Protein AF-A0A9X0DCT9-F1 (afdb_monomer)

Solvent-accessible surface area (backbone atoms only — not comparable to full-atom values): 9896 Å² total; per-residue (Å²): 111,69,67,60,54,54,53,52,59,70,68,53,76,93,63,62,66,66,56,55,52,49,53,56,49,46,52,70,66,49,32,90,93,46,66,88,62,56,66,72,58,48,51,51,54,49,48,49,70,74,73,44,70,56,78,90,74,52,78,60,62,67,60,50,52,49,46,65,77,64,54,76,63,62,94,71,70,67,78,77,75,81,71,77,77,76,74,79,70,74,76,72,82,80,74,88,75,93,80,80,89,82,89,83,89,78,90,83,84,84,82,87,82,85,89,82,94,71,85,87,75,82,78,73,93,79,82,64,75,68,57,60,53,49,53,52,54,55,58,66,76,74,116

Sequence (143 aa):
MVLLLVELLFSIPISNAKVERLFSLMNRVKTDSRAMLSENTLNSLITIRMEGSKLEDYDPMPAIQLWASTATRRPHQKERKTYRPRDAVKRHKVLIDDSSTDDSTSEYDDGADSADDGPNVQGDGTLIPELEELEKKLILNYV

Organism: NCBI:txid174260

Radius of gyration: 29.91 Å; Cα contacts (8 Å, |Δi|>4): 15; chains: 1; bounding box: 87×48×67 Å

Foldseek 3Di:
DVVVVVVVVVVDDPDCPLVVVLVVVLCVVCDPVNPPDDPVRSVVVSCCVSPNDDPVPDDCVVVVVCCVVVDPPVPCPDDDPPDDPPPPPPPDPDPDDDDDDDDDDDDDDDDDDDDDDDDDPPPPPDDDPVVVVVVVVVVVVVD

Mean predicted aligned error: 20.02 Å

Structure (mmCIF, N/CA/C/O backbone):
data_AF-A0A9X0DCT9-F1
#
_entry.id   AF-A0A9X0DCT9-F1
#
loop_
_atom_site.group_PDB
_atom_site.id
_atom_site.type_symbol
_atom_site.label_atom_id
_atom_site.label_alt_id
_atom_site.label_comp_id
_atom_site.label_asym_id
_atom_site.label_entity_id
_atom_site.label_seq_id
_atom_site.pdbx_PDB_ins_code
_atom_site.Cartn_x
_atom_site.Cartn_y
_atom_site.Cartn_z
_atom_site.occupancy
_atom_site.B_iso_or_equiv
_atom_site.auth_seq_id
_atom_site.auth_comp_id
_atom_site.auth_asym_id
_atom_site.auth_atom_id
_atom_site.pdbx_PDB_model_num
ATOM 1 N N . MET A 1 1 ? -28.293 15.964 6.124 1.00 74.12 1 MET A N 1
ATOM 2 C CA . MET A 1 1 ? -27.171 16.492 6.930 1.00 74.12 1 MET A CA 1
ATOM 3 C C . MET A 1 1 ? -26.826 15.587 8.107 1.00 74.12 1 MET A C 1
ATOM 5 O O . MET A 1 1 ? -25.704 15.114 8.142 1.00 74.12 1 MET A O 1
ATOM 9 N N . VAL A 1 2 ? -27.760 15.261 9.012 1.00 89.31 2 VAL A N 1
ATOM 10 C CA . VAL A 1 2 ? -27.460 14.402 10.185 1.00 89.31 2 VAL A CA 1
ATOM 11 C C . VAL A 1 2 ? -26.935 13.006 9.805 1.00 89.31 2 VAL A C 1
ATOM 13 O O . VAL A 1 2 ? -25.973 12.545 10.399 1.00 89.31 2 VAL A O 1
ATOM 16 N N . LEU A 1 3 ? -27.492 12.362 8.774 1.00 92.88 3 LEU A N 1
ATOM 17 C CA . LEU A 1 3 ? -27.040 11.029 8.337 1.00 92.88 3 LEU A CA 1
ATOM 18 C C . LEU A 1 3 ? -25.588 11.013 7.822 1.00 92.88 3 LEU A C 1
ATOM 20 O O . LEU A 1 3 ? -24.848 10.092 8.136 1.00 92.88 3 LEU A O 1
ATOM 24 N N . LEU A 1 4 ? -25.166 12.066 7.113 1.00 93.50 4 LEU A N 1
ATOM 25 C CA . LEU A 1 4 ? -23.790 12.231 6.619 1.00 93.50 4 LEU A CA 1
ATOM 26 C C . LEU A 1 4 ? -22.781 12.361 7.769 1.00 93.50 4 LEU A C 1
ATOM 28 O O . LEU A 1 4 ? -21.685 11.819 7.698 1.00 93.50 4 LEU A O 1
ATOM 32 N N . LEU A 1 5 ? -23.164 13.056 8.845 1.00 94.69 5 LEU A N 1
ATOM 33 C CA . LEU A 1 5 ? -22.348 13.177 10.056 1.00 94.69 5 LEU A CA 1
ATOM 34 C C . LEU A 1 5 ? -22.200 11.838 10.780 1.00 94.69 5 LEU A C 1
ATOM 36 O O . LEU A 1 5 ? -21.114 11.518 11.254 1.00 94.69 5 LEU A O 1
ATOM 40 N N . VAL A 1 6 ? -23.279 11.058 10.852 1.00 93.69 6 VAL A N 1
ATOM 41 C CA . VAL A 1 6 ? -23.257 9.727 11.471 1.00 93.69 6 VAL A CA 1
ATOM 42 C C . VAL A 1 6 ? -22.375 8.774 10.660 1.00 93.69 6 VAL A C 1
ATOM 44 O O . VAL A 1 6 ? -21.538 8.089 11.236 1.00 93.69 6 VAL A O 1
ATOM 47 N N . GLU A 1 7 ? -22.497 8.774 9.332 1.00 94.25 7 GLU A N 1
ATOM 48 C CA . GLU A 1 7 ? -21.655 7.961 8.446 1.00 94.25 7 GLU A CA 1
ATOM 49 C C . GLU A 1 7 ? -20.171 8.346 8.541 1.00 94.25 7 GLU A C 1
ATOM 51 O O . GLU A 1 7 ? -19.312 7.475 8.690 1.00 94.25 7 GLU A O 1
ATOM 56 N N . LEU A 1 8 ? -19.864 9.648 8.557 1.00 93.38 8 LEU A N 1
ATOM 57 C CA . LEU A 1 8 ? -18.499 10.136 8.750 1.00 93.38 8 LEU A CA 1
ATOM 58 C C . LEU A 1 8 ? -17.933 9.694 10.105 1.00 93.38 8 LEU A C 1
ATOM 60 O O . LEU A 1 8 ? -16.800 9.222 10.160 1.00 93.38 8 LEU A O 1
ATOM 64 N N . LEU A 1 9 ? -18.716 9.792 11.182 1.00 93.00 9 LEU A N 1
ATOM 65 C CA . LEU A 1 9 ? -18.288 9.381 12.520 1.00 93.00 9 LEU A CA 1
ATOM 66 C C . LEU A 1 9 ? -17.925 7.890 12.563 1.00 93.00 9 LEU A C 1
ATOM 68 O O . LEU A 1 9 ? -16.935 7.523 13.190 1.00 93.00 9 LEU A O 1
ATOM 72 N N . PHE A 1 10 ? -18.676 7.044 11.852 1.00 90.75 10 PHE A N 1
ATOM 73 C CA . PHE A 1 10 ? -18.369 5.615 11.733 1.00 90.75 10 PHE A CA 1
ATOM 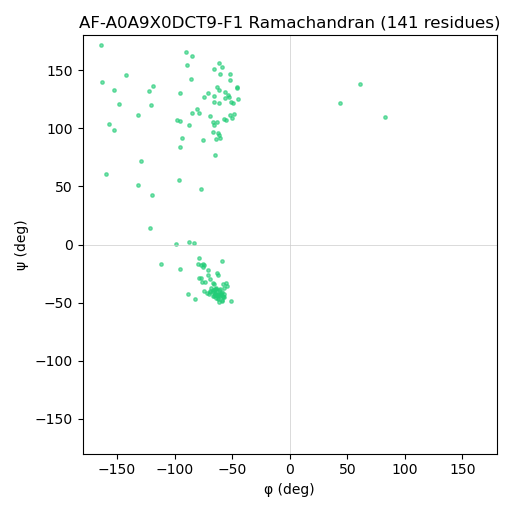74 C C . PHE A 1 10 ? -17.188 5.300 10.801 1.00 90.75 10 PHE A C 1
ATOM 76 O O . PHE A 1 10 ? -16.628 4.208 10.893 1.00 90.75 10 PHE A O 1
ATOM 83 N N . SER A 1 11 ? -16.777 6.229 9.932 1.00 92.12 11 SER A N 1
ATOM 84 C CA . SER A 1 11 ? -15.586 6.068 9.083 1.00 92.12 11 SER A CA 1
ATOM 85 C C . SER A 1 11 ? -14.267 6.344 9.816 1.00 92.12 11 SER A C 1
ATOM 87 O O . SER A 1 11 ? -13.204 5.932 9.345 1.00 92.12 11 SER A O 1
ATOM 89 N N . ILE A 1 12 ? -14.319 7.016 10.973 1.00 90.81 12 ILE A N 1
ATOM 90 C CA . ILE A 1 12 ? -13.126 7.349 11.752 1.00 90.81 12 ILE A CA 1
ATOM 91 C C . ILE A 1 12 ? -12.617 6.080 12.450 1.00 90.81 12 ILE A C 1
ATOM 93 O O . ILE A 1 12 ? -13.370 5.418 13.170 1.00 90.81 12 ILE A O 1
ATOM 97 N N . PRO A 1 13 ? -11.334 5.718 12.286 1.00 88.62 13 PRO A N 1
ATOM 98 C CA . PRO A 1 13 ? -10.769 4.579 12.987 1.00 88.62 13 PRO A CA 1
ATOM 99 C C . PRO A 1 13 ? -10.728 4.841 14.498 1.00 88.62 13 PRO A C 1
ATOM 101 O O . PRO A 1 13 ? -10.164 5.826 14.960 1.00 88.62 13 PRO A O 1
ATOM 104 N N . ILE A 1 14 ? -11.282 3.911 15.276 1.00 88.81 14 ILE A N 1
ATOM 105 C CA . ILE A 1 14 ? -11.303 3.975 16.749 1.00 88.81 14 ILE A CA 1
ATOM 106 C C . ILE A 1 14 ? -9.919 3.640 17.348 1.00 88.81 14 ILE A C 1
ATOM 108 O O . ILE A 1 14 ? -9.649 3.926 18.510 1.00 88.81 14 ILE A O 1
ATOM 112 N N . SER A 1 15 ? -9.022 3.020 16.569 1.00 91.62 15 SER A N 1
ATOM 113 C CA . SER A 1 15 ? -7.715 2.550 17.036 1.00 91.62 15 SER A CA 1
ATOM 114 C 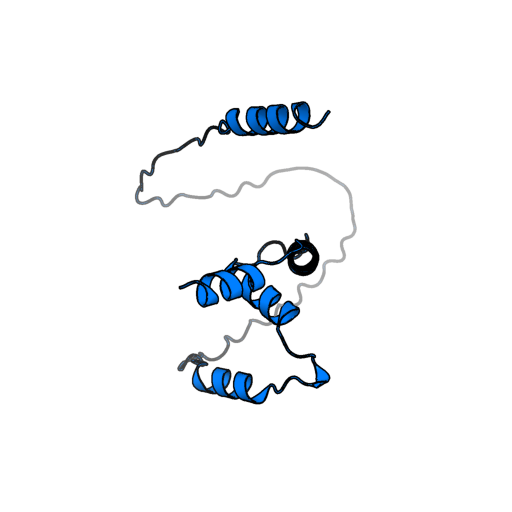C . SER A 1 15 ? -6.612 2.736 15.997 1.00 91.62 15 SER A C 1
ATOM 116 O O . SER A 1 15 ? -6.813 2.516 14.800 1.00 91.62 15 SER A O 1
ATOM 118 N N . ASN A 1 16 ? -5.408 3.018 16.498 1.00 92.50 16 ASN A N 1
ATOM 119 C CA . ASN A 1 16 ? -4.181 3.135 15.713 1.00 92.50 16 ASN A CA 1
ATOM 120 C C . ASN A 1 16 ? -3.498 1.786 15.429 1.00 92.50 16 ASN A C 1
ATOM 122 O O . ASN A 1 16 ? -2.482 1.757 14.739 1.00 92.50 16 ASN A O 1
ATOM 126 N N . ALA A 1 17 ? -4.059 0.653 15.866 1.00 92.19 17 ALA A N 1
ATOM 127 C CA . ALA A 1 17 ? -3.451 -0.669 15.670 1.00 92.19 17 ALA A CA 1
ATOM 128 C C . ALA A 1 17 ? -3.136 -0.989 14.191 1.00 92.19 17 ALA A C 1
ATOM 130 O O . ALA A 1 17 ? -2.145 -1.652 13.878 1.00 92.19 17 ALA A O 1
ATOM 131 N N . LYS A 1 18 ? -3.957 -0.493 13.252 1.00 88.62 18 LYS A N 1
ATOM 132 C CA . LYS A 1 18 ? -3.687 -0.628 11.809 1.00 88.62 18 LYS A CA 1
ATOM 133 C C . LYS A 1 18 ? -2.437 0.142 11.377 1.00 88.62 18 LYS A C 1
ATOM 135 O O . LYS A 1 18 ? -1.676 -0.362 10.556 1.00 88.62 18 LYS A O 1
ATOM 140 N N . VAL A 1 19 ? -2.224 1.329 11.939 1.00 92.19 19 VAL A N 1
ATOM 141 C CA . VAL A 1 19 ? -1.071 2.192 11.655 1.00 92.19 19 VAL A CA 1
ATOM 142 C C . VAL A 1 19 ? 0.206 1.585 12.241 1.00 92.19 19 VAL A C 1
ATOM 144 O O . VAL A 1 19 ? 1.220 1.501 11.557 1.00 92.19 19 VAL A O 1
ATOM 147 N N . GLU A 1 20 ? 0.157 1.052 13.460 1.00 93.94 20 GLU A N 1
ATOM 148 C CA . GLU A 1 20 ? 1.297 0.343 14.063 1.00 93.94 20 GLU A CA 1
ATOM 149 C C . GLU A 1 20 ? 1.703 -0.891 13.247 1.00 93.94 20 GLU A C 1
ATOM 151 O O . GLU A 1 20 ? 2.886 -1.121 12.978 1.00 93.94 20 GLU A O 1
ATOM 156 N N . ARG A 1 21 ? 0.717 -1.662 12.770 1.00 92.31 21 ARG A N 1
ATOM 157 C CA . ARG A 1 21 ? 0.959 -2.789 11.861 1.00 92.31 21 ARG A CA 1
ATOM 158 C C . ARG A 1 21 ? 1.587 -2.330 10.544 1.00 92.31 21 ARG A C 1
ATOM 160 O O . ARG A 1 21 ? 2.469 -3.021 10.034 1.00 92.31 21 ARG A O 1
ATOM 167 N N . LEU A 1 22 ? 1.159 -1.184 10.015 1.00 93.31 22 LEU A N 1
ATOM 168 C CA . LEU A 1 22 ? 1.721 -0.581 8.807 1.00 93.31 22 LEU A CA 1
ATOM 169 C C . LEU A 1 22 ? 3.200 -0.223 9.002 1.00 93.31 22 LEU A C 1
ATOM 171 O O . LEU A 1 22 ? 4.027 -0.592 8.173 1.00 93.31 22 LEU A O 1
ATOM 175 N N . PHE A 1 23 ? 3.552 0.417 10.118 1.00 92.44 23 PHE A N 1
ATOM 176 C CA . PHE A 1 23 ? 4.942 0.746 10.443 1.00 92.44 23 PHE A CA 1
ATOM 177 C C . PHE A 1 23 ? 5.800 -0.501 10.665 1.00 92.44 23 PHE A C 1
ATOM 179 O O . PHE A 1 23 ? 6.910 -0.596 10.144 1.00 92.44 23 PHE A O 1
ATOM 186 N N . SER A 1 24 ? 5.268 -1.506 11.362 1.00 92.56 24 SER A N 1
ATOM 187 C CA . SER A 1 24 ? 5.946 -2.796 11.520 1.00 92.56 24 SER A CA 1
ATOM 188 C C . SER A 1 24 ? 6.205 -3.469 10.167 1.00 92.56 24 SER A C 1
ATOM 190 O O . SER A 1 24 ? 7.297 -3.980 9.912 1.00 92.56 24 SER A O 1
ATOM 192 N N . LEU A 1 25 ? 5.229 -3.429 9.256 1.00 92.31 25 LEU A N 1
ATOM 193 C CA . LEU A 1 25 ? 5.381 -3.934 7.895 1.00 92.31 25 LEU A CA 1
ATOM 194 C C . LEU A 1 25 ? 6.417 -3.129 7.101 1.00 92.31 25 LEU A C 1
ATOM 196 O O . LEU A 1 25 ? 7.254 -3.727 6.426 1.00 92.31 25 LEU A O 1
ATOM 200 N N . MET A 1 26 ? 6.398 -1.801 7.204 1.00 92.31 26 MET A N 1
ATOM 201 C CA . MET A 1 26 ? 7.375 -0.928 6.558 1.00 92.31 26 MET A CA 1
ATOM 202 C C . MET A 1 26 ? 8.800 -1.266 7.002 1.00 92.31 26 MET A C 1
ATOM 204 O O . MET A 1 26 ? 9.663 -1.427 6.144 1.00 92.31 26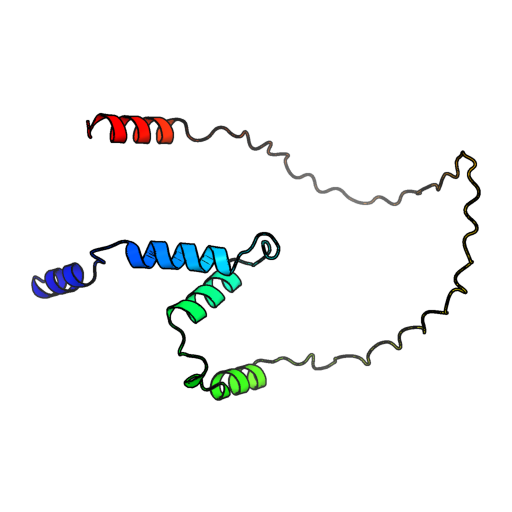 MET A O 1
ATOM 208 N N . ASN A 1 27 ? 9.027 -1.491 8.299 1.00 90.69 27 ASN A N 1
ATOM 209 C CA . ASN A 1 27 ? 10.331 -1.904 8.834 1.00 90.69 27 ASN A CA 1
ATOM 210 C C . ASN A 1 27 ? 10.796 -3.269 8.292 1.00 90.69 27 ASN A C 1
ATOM 212 O O . ASN A 1 27 ? 11.990 -3.537 8.199 1.00 90.69 27 ASN A O 1
ATOM 216 N N . ARG A 1 28 ? 9.869 -4.146 7.882 1.00 89.50 28 ARG A N 1
ATOM 217 C CA . ARG A 1 28 ? 10.207 -5.418 7.213 1.00 89.50 28 ARG A CA 1
ATOM 218 C C . ARG A 1 28 ? 10.545 -5.241 5.734 1.00 89.50 28 ARG A C 1
ATOM 220 O O . ARG A 1 28 ? 11.269 -6.065 5.181 1.00 89.50 28 ARG A O 1
ATOM 227 N N . VAL A 1 29 ? 9.981 -4.227 5.080 1.00 87.69 29 VAL A N 1
ATOM 228 C CA . VAL A 1 29 ? 10.230 -3.925 3.661 1.00 87.69 29 VAL A CA 1
ATOM 229 C C . VAL A 1 29 ? 11.519 -3.117 3.503 1.00 87.69 29 VAL A C 1
ATOM 231 O O . VAL A 1 29 ? 12.364 -3.463 2.675 1.00 87.69 29 VAL A O 1
ATOM 234 N N . LYS A 1 30 ? 11.687 -2.075 4.319 1.00 88.69 30 LYS A N 1
ATOM 235 C CA . LYS A 1 30 ? 12.882 -1.237 4.397 1.00 88.69 30 LYS A CA 1
ATOM 236 C C . LYS A 1 30 ? 13.769 -1.763 5.520 1.00 88.69 30 LYS A C 1
ATOM 238 O O . LYS A 1 30 ? 13.699 -1.306 6.653 1.00 88.69 30 LYS A O 1
ATOM 243 N N . THR A 1 31 ? 14.564 -2.773 5.193 1.00 83.12 31 THR A N 1
ATOM 244 C CA . THR A 1 31 ? 15.595 -3.290 6.098 1.00 83.12 31 THR A CA 1
ATOM 245 C C . THR A 1 31 ? 16.880 -2.480 5.958 1.00 83.12 31 THR A C 1
ATOM 247 O O . THR A 1 31 ? 17.084 -1.827 4.933 1.00 83.12 31 THR A O 1
ATOM 250 N N . ASP A 1 32 ? 17.784 -2.572 6.933 1.00 73.75 32 ASP A N 1
ATOM 251 C CA . ASP A 1 32 ? 19.068 -1.849 6.917 1.00 73.75 32 ASP A CA 1
ATOM 252 C C . ASP A 1 32 ? 19.881 -2.117 5.640 1.00 73.75 32 ASP A C 1
ATOM 254 O O . ASP A 1 32 ? 20.494 -1.218 5.071 1.00 73.75 32 ASP A O 1
ATOM 258 N N . SER A 1 33 ? 19.814 -3.341 5.107 1.00 71.12 33 SER A N 1
ATOM 259 C CA . SER A 1 33 ? 20.467 -3.708 3.842 1.00 71.12 33 SER A CA 1
ATOM 260 C C . SER A 1 33 ? 19.726 -3.214 2.589 1.00 71.12 33 SER A C 1
ATOM 262 O O . SER A 1 33 ? 20.295 -3.203 1.501 1.00 71.12 33 SER A O 1
ATOM 264 N N . ARG A 1 34 ? 18.443 -2.846 2.708 1.00 72.88 34 ARG A N 1
ATOM 265 C CA . ARG A 1 34 ? 17.554 -2.386 1.622 1.00 72.88 34 ARG A CA 1
ATOM 266 C C . ARG A 1 34 ? 17.047 -0.963 1.887 1.00 72.88 34 ARG A C 1
ATOM 268 O O . ARG A 1 34 ? 15.878 -0.660 1.662 1.00 72.88 34 ARG A O 1
ATOM 275 N N . ALA A 1 35 ? 17.929 -0.081 2.352 1.00 74.50 35 ALA A N 1
ATOM 276 C CA . ALA A 1 35 ? 17.561 1.278 2.748 1.00 74.50 35 ALA A CA 1
ATOM 277 C C . ALA A 1 35 ? 17.195 2.207 1.567 1.00 74.50 35 ALA A C 1
ATOM 279 O O . ALA A 1 35 ? 16.480 3.190 1.760 1.00 74.50 35 ALA A O 1
ATOM 280 N N . MET A 1 36 ? 17.643 1.896 0.344 1.00 81.81 36 MET A N 1
ATOM 281 C CA . MET A 1 36 ? 17.506 2.761 -0.839 1.00 81.81 36 MET A CA 1
ATOM 282 C C . MET A 1 36 ? 16.291 2.414 -1.718 1.00 81.81 36 MET A C 1
ATOM 284 O O . MET A 1 36 ? 16.423 2.151 -2.912 1.00 81.81 36 MET A O 1
ATOM 288 N N . LEU A 1 37 ? 15.093 2.396 -1.136 1.00 85.31 37 LEU A N 1
ATOM 289 C CA . LEU A 1 37 ? 13.838 2.326 -1.892 1.00 85.31 37 LEU A CA 1
ATOM 290 C C . LEU A 1 37 ? 13.280 3.737 -2.093 1.00 85.31 37 LEU A C 1
ATOM 292 O O . LEU A 1 37 ? 13.141 4.489 -1.133 1.00 85.31 37 LEU A O 1
ATOM 296 N N . SER A 1 38 ? 12.922 4.082 -3.334 1.00 89.12 38 SER A N 1
ATOM 297 C CA . SER A 1 38 ? 12.158 5.306 -3.615 1.00 89.12 38 SER A CA 1
ATOM 298 C C . SER A 1 38 ? 10.812 5.258 -2.884 1.00 89.12 38 SER A C 1
ATOM 300 O O . SER A 1 38 ? 10.204 4.184 -2.832 1.00 89.12 38 SER A O 1
ATOM 302 N N . GLU A 1 39 ? 10.301 6.404 -2.446 1.00 90.62 39 GLU A N 1
ATOM 303 C CA . GLU A 1 39 ? 9.004 6.526 -1.770 1.00 90.62 39 GLU A CA 1
ATOM 304 C C . GLU A 1 39 ? 7.856 5.846 -2.537 1.00 90.62 39 GLU A C 1
ATOM 306 O O . GLU A 1 39 ? 7.157 5.003 -1.980 1.00 90.62 39 GLU A O 1
ATOM 311 N N . ASN A 1 40 ? 7.730 6.106 -3.843 1.00 92.06 40 ASN A N 1
ATOM 312 C CA . ASN A 1 40 ? 6.687 5.505 -4.687 1.00 92.06 40 ASN A CA 1
ATOM 313 C C . ASN A 1 40 ? 6.719 3.971 -4.664 1.00 92.06 40 ASN A C 1
ATOM 315 O O . ASN A 1 40 ? 5.684 3.308 -4.565 1.00 92.06 40 ASN A O 1
ATOM 319 N N . THR A 1 41 ? 7.922 3.399 -4.739 1.00 90.44 41 THR A N 1
ATOM 320 C CA . THR A 1 41 ? 8.113 1.944 -4.698 1.00 90.44 41 THR A CA 1
ATOM 321 C C . THR A 1 41 ? 7.800 1.389 -3.312 1.00 90.44 41 THR A C 1
ATOM 323 O O . THR A 1 41 ? 7.153 0.349 -3.208 1.00 90.44 41 THR A O 1
ATOM 326 N N . LEU A 1 42 ? 8.217 2.079 -2.246 1.00 92.56 42 LEU A N 1
ATOM 327 C CA . LEU A 1 42 ? 7.923 1.675 -0.873 1.00 92.56 42 LEU A CA 1
ATOM 328 C C . LEU A 1 42 ? 6.412 1.660 -0.617 1.00 92.56 42 LEU A C 1
ATOM 330 O O . LEU A 1 42 ? 5.890 0.641 -0.169 1.00 92.56 42 LEU A O 1
ATOM 334 N N . ASN A 1 43 ? 5.716 2.739 -0.977 1.00 92.81 43 ASN A N 1
ATOM 335 C CA . ASN A 1 43 ? 4.264 2.845 -0.847 1.00 92.81 43 ASN A CA 1
ATOM 336 C C . ASN A 1 43 ? 3.561 1.738 -1.636 1.00 92.81 43 ASN A C 1
ATOM 338 O O . ASN A 1 43 ? 2.759 1.008 -1.067 1.00 92.81 43 ASN A O 1
ATOM 342 N N . SER A 1 44 ? 3.946 1.519 -2.898 1.00 92.25 44 SER A N 1
ATOM 343 C CA . SER A 1 44 ? 3.378 0.441 -3.721 1.00 92.25 44 SER A CA 1
ATOM 344 C C . SER A 1 44 ? 3.552 -0.937 -3.071 1.00 92.25 44 SER A C 1
ATOM 346 O O . SER A 1 44 ? 2.607 -1.721 -3.004 1.00 92.25 44 SER A O 1
ATOM 348 N N . LEU A 1 45 ? 4.746 -1.241 -2.549 1.00 92.06 45 LEU A N 1
ATOM 349 C CA . LEU A 1 45 ? 5.018 -2.515 -1.876 1.00 92.06 45 LEU A CA 1
ATOM 350 C C . LEU A 1 45 ? 4.203 -2.674 -0.591 1.00 92.06 45 LEU A C 1
ATOM 352 O O . LEU A 1 45 ? 3.688 -3.761 -0.330 1.00 92.06 45 LEU A O 1
ATOM 356 N N . ILE A 1 46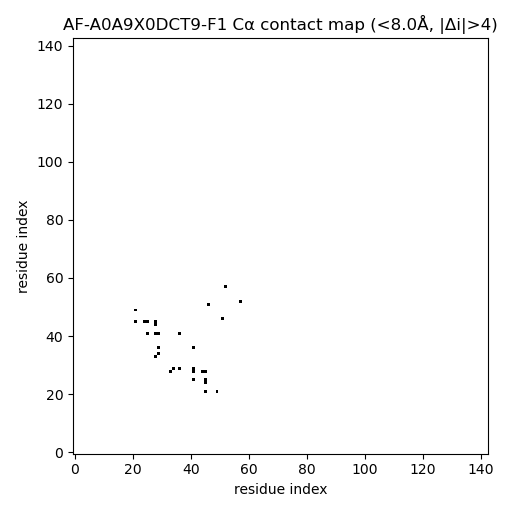 ? 4.090 -1.616 0.210 1.00 93.50 46 ILE A N 1
ATOM 357 C CA . ILE A 1 46 ? 3.300 -1.621 1.443 1.00 93.50 46 ILE A CA 1
ATOM 358 C C . ILE A 1 46 ? 1.816 -1.835 1.122 1.00 93.50 46 ILE A C 1
ATOM 360 O O . ILE A 1 46 ? 1.194 -2.705 1.731 1.00 93.50 46 ILE A O 1
ATOM 364 N N . THR A 1 47 ? 1.270 -1.125 0.132 1.00 93.31 47 THR A N 1
ATOM 365 C CA . THR A 1 47 ? -0.120 -1.280 -0.320 1.00 93.31 47 THR A CA 1
ATOM 366 C C . THR A 1 47 ? -0.391 -2.705 -0.795 1.00 93.31 47 THR A C 1
ATOM 368 O O . THR A 1 47 ? -1.321 -3.342 -0.306 1.00 93.31 47 THR A O 1
ATOM 371 N N . ILE A 1 48 ? 0.474 -3.271 -1.649 1.00 92.00 48 ILE A N 1
ATOM 372 C CA . ILE A 1 48 ? 0.351 -4.668 -2.107 1.00 92.00 48 ILE A CA 1
ATOM 373 C C . ILE A 1 48 ? 0.343 -5.641 -0.922 1.00 92.00 48 ILE A C 1
ATOM 375 O O . ILE A 1 48 ? -0.373 -6.636 -0.929 1.00 92.00 48 ILE A O 1
ATOM 379 N N . ARG A 1 49 ? 1.138 -5.379 0.117 1.00 89.81 49 ARG A N 1
ATOM 380 C CA . ARG A 1 49 ? 1.231 -6.251 1.294 1.00 89.81 49 ARG A CA 1
ATOM 381 C C . ARG A 1 49 ? 0.055 -6.109 2.264 1.00 89.81 49 ARG A C 1
ATOM 383 O O . ARG A 1 49 ? -0.225 -7.072 2.975 1.00 89.81 49 ARG A O 1
ATOM 390 N N . MET A 1 50 ? -0.572 -4.937 2.339 1.00 91.00 50 MET A N 1
ATOM 391 C CA . MET A 1 50 ? -1.690 -4.656 3.248 1.00 91.00 50 MET A CA 1
ATOM 392 C C . MET A 1 50 ? -3.049 -5.005 2.644 1.00 91.00 50 MET A C 1
ATOM 394 O O . MET A 1 50 ? -3.898 -5.556 3.341 1.00 91.00 50 MET A O 1
ATOM 398 N N . GLU A 1 51 ? -3.247 -4.668 1.373 1.00 90.38 51 GLU A N 1
ATOM 399 C CA . GLU A 1 51 ? -4.541 -4.740 0.685 1.00 90.38 51 GLU A CA 1
ATOM 400 C C . GLU A 1 51 ? -4.568 -5.814 -0.406 1.00 90.38 51 GLU A C 1
ATOM 402 O O . GLU A 1 51 ? -5.642 -6.209 -0.854 1.00 90.38 51 GLU A O 1
ATOM 407 N N . GLY A 1 52 ? -3.401 -6.299 -0.839 1.00 88.75 52 GLY A N 1
ATOM 408 C CA . GLY A 1 52 ? -3.310 -7.310 -1.884 1.00 88.75 52 GLY A CA 1
ATOM 409 C C . GLY A 1 52 ? -3.910 -8.650 -1.469 1.00 88.75 52 GLY A C 1
ATOM 410 O O . GLY A 1 52 ? -3.913 -9.035 -0.295 1.00 88.75 52 GLY A O 1
ATOM 411 N N . SER A 1 53 ? -4.399 -9.387 -2.466 1.00 89.00 53 SER A N 1
ATOM 412 C CA . SER A 1 53 ? -4.868 -10.755 -2.283 1.00 89.00 53 SER A CA 1
ATOM 413 C C . SER A 1 53 ? -3.733 -11.658 -1.796 1.00 89.00 53 SER A C 1
ATOM 415 O O . SER A 1 53 ? -2.543 -11.399 -2.010 1.00 89.00 53 SER A O 1
ATOM 417 N N . LYS A 1 54 ? -4.099 -12.762 -1.140 1.00 88.44 54 LYS A N 1
ATOM 418 C CA . LYS A 1 54 ? -3.127 -13.814 -0.833 1.00 88.44 54 LYS A CA 1
ATOM 419 C C . LYS A 1 54 ? -2.521 -14.329 -2.135 1.00 88.44 54 LYS A C 1
ATOM 421 O O . LYS A 1 54 ? -3.163 -14.298 -3.180 1.00 88.44 54 LYS A O 1
ATOM 426 N N . LEU A 1 55 ? -1.293 -14.837 -2.048 1.00 87.56 55 LEU A N 1
ATOM 427 C CA . LEU A 1 55 ? -0.576 -15.346 -3.217 1.00 87.56 55 LEU A CA 1
ATOM 428 C C . LEU A 1 55 ? -1.342 -16.471 -3.931 1.00 87.56 55 LEU A C 1
ATOM 430 O O . LEU A 1 55 ? -1.274 -16.566 -5.147 1.00 87.56 55 LEU A O 1
ATOM 434 N N . GLU A 1 56 ? -2.071 -17.289 -3.172 1.00 92.62 56 GLU A N 1
ATOM 435 C CA . GLU A 1 56 ? -2.882 -18.401 -3.685 1.00 92.62 56 GLU A CA 1
ATOM 436 C C . GLU A 1 56 ? -4.055 -17.926 -4.554 1.00 92.62 56 GLU A C 1
ATOM 438 O O . GLU A 1 56 ? -4.385 -18.572 -5.543 1.00 92.62 56 GLU A O 1
ATOM 443 N N . ASP A 1 57 ? -4.632 -16.770 -4.218 1.00 93.12 57 ASP A N 1
ATOM 444 C CA . ASP A 1 57 ? -5.806 -16.199 -4.886 1.00 93.12 57 ASP A CA 1
ATOM 445 C C . ASP A 1 57 ? -5.426 -15.120 -5.916 1.00 93.12 57 ASP A C 1
ATOM 447 O O . ASP A 1 57 ? -6.290 -14.482 -6.517 1.00 93.12 57 ASP A O 1
ATOM 451 N N . TYR A 1 58 ? -4.130 -14.843 -6.078 1.00 92.56 58 TYR A N 1
ATOM 452 C CA . TYR A 1 58 ? -3.654 -13.783 -6.957 1.00 92.56 58 TYR A CA 1
ATOM 453 C C . TYR A 1 58 ? -3.633 -14.249 -8.416 1.00 92.56 58 TYR A C 1
ATOM 455 O O . TYR A 1 58 ? -2.849 -15.126 -8.777 1.00 92.56 58 TYR A O 1
ATOM 463 N N . ASP A 1 59 ? -4.444 -13.613 -9.266 1.00 94.00 59 ASP A N 1
ATOM 464 C CA . ASP A 1 59 ? -4.380 -13.787 -10.718 1.00 94.00 59 ASP A CA 1
ATOM 465 C C . ASP A 1 59 ? -3.321 -12.847 -11.331 1.00 94.00 59 ASP A C 1
ATOM 467 O O . ASP A 1 59 ? -3.496 -11.623 -11.326 1.00 94.00 59 ASP A O 1
ATOM 471 N N . PRO A 1 60 ? -2.217 -13.377 -11.893 1.00 91.62 60 PRO A N 1
ATOM 472 C CA . PRO A 1 60 ? -1.191 -12.553 -12.516 1.00 91.62 60 PRO A CA 1
ATOM 473 C C . PRO A 1 60 ? -1.560 -12.062 -13.926 1.00 91.62 60 PRO A C 1
ATOM 475 O O . PRO A 1 60 ? -0.841 -11.211 -14.456 1.00 91.62 60 PRO A O 1
ATOM 478 N N . MET A 1 61 ? -2.623 -12.569 -14.569 1.00 94.81 61 MET A N 1
ATOM 479 C CA . MET A 1 61 ? -2.921 -12.255 -15.978 1.00 94.81 61 MET A CA 1
ATOM 480 C C . MET A 1 61 ? -3.094 -10.771 -16.287 1.00 94.81 61 MET A C 1
ATOM 482 O O . MET A 1 61 ? -2.474 -10.315 -17.255 1.00 94.81 61 MET A O 1
ATOM 486 N N . PRO A 1 62 ? -3.829 -9.984 -15.484 1.00 92.81 62 PRO A N 1
ATOM 487 C CA . PRO A 1 62 ? -3.977 -8.556 -15.743 1.00 92.81 62 PRO A CA 1
ATOM 488 C C . PRO A 1 62 ? -2.630 -7.825 -15.730 1.00 92.81 62 PRO A C 1
ATOM 490 O O . PRO A 1 62 ? -2.348 -7.006 -16.605 1.00 92.81 62 PRO A O 1
ATOM 493 N N . ALA A 1 63 ? -1.757 -8.167 -14.777 1.00 90.44 63 ALA A N 1
ATOM 494 C CA . ALA A 1 63 ? -0.434 -7.564 -14.661 1.00 90.44 63 ALA A CA 1
ATOM 495 C C . ALA A 1 63 ? 0.468 -7.929 -15.850 1.00 90.44 63 ALA A C 1
ATOM 497 O O . ALA A 1 63 ? 1.193 -7.073 -16.357 1.00 90.44 63 ALA A O 1
ATOM 498 N N . ILE A 1 64 ? 0.404 -9.176 -16.332 1.00 90.75 64 ILE A N 1
ATOM 499 C CA . ILE A 1 64 ? 1.174 -9.618 -17.503 1.00 90.75 64 ILE A CA 1
ATOM 500 C C . ILE A 1 64 ? 0.692 -8.922 -18.775 1.00 90.75 64 ILE A C 1
ATOM 502 O O . ILE A 1 64 ? 1.523 -8.469 -19.560 1.00 90.75 64 ILE A O 1
ATOM 506 N N . GLN A 1 65 ? -0.622 -8.813 -18.980 1.00 93.00 65 GLN A N 1
ATOM 507 C CA . GLN A 1 65 ? -1.187 -8.123 -20.142 1.00 93.00 65 GLN A CA 1
ATOM 508 C C . GLN A 1 65 ? -0.808 -6.641 -20.145 1.00 93.00 65 GLN A C 1
ATOM 510 O O . GLN A 1 65 ? -0.321 -6.142 -21.159 1.00 93.00 65 GLN A O 1
ATOM 515 N N . LEU A 1 66 ? -0.944 -5.969 -18.996 1.00 91.19 66 LEU A N 1
ATOM 516 C CA . LEU A 1 66 ? -0.535 -4.576 -18.830 1.00 91.19 66 LEU A CA 1
ATOM 517 C C . LEU A 1 66 ? 0.965 -4.399 -19.074 1.00 91.19 66 LEU A C 1
ATOM 519 O O . LEU A 1 66 ? 1.379 -3.458 -19.751 1.00 91.19 66 LEU A O 1
ATOM 523 N N . TRP A 1 67 ? 1.795 -5.302 -18.548 1.00 88.06 67 TRP A N 1
ATOM 524 C CA . TRP A 1 67 ? 3.229 -5.273 -18.806 1.00 88.06 67 TRP A CA 1
ATOM 525 C C . TRP A 1 67 ? 3.523 -5.481 -20.290 1.00 88.06 67 TRP A C 1
ATOM 527 O O . TRP A 1 67 ? 4.324 -4.743 -20.842 1.00 88.06 67 TRP A O 1
ATOM 537 N N . ALA A 1 68 ? 2.860 -6.418 -20.966 1.00 87.38 68 ALA A N 1
ATOM 538 C CA . ALA A 1 68 ? 3.067 -6.664 -22.389 1.00 87.38 68 ALA A CA 1
ATOM 539 C C . ALA A 1 68 ? 2.650 -5.469 -23.264 1.00 87.38 68 ALA A C 1
ATOM 541 O O . ALA A 1 68 ? 3.348 -5.162 -24.229 1.00 87.38 68 ALA A O 1
ATOM 542 N N . SER A 1 69 ? 1.555 -4.780 -22.922 1.00 87.62 69 SER A N 1
ATOM 543 C CA . SER A 1 69 ? 1.077 -3.603 -23.660 1.00 87.62 69 SER A CA 1
ATOM 544 C C . SER A 1 69 ? 1.894 -2.342 -23.373 1.00 87.62 69 SER A C 1
ATOM 546 O O . SER A 1 69 ? 2.039 -1.491 -24.246 1.00 87.62 69 SER A O 1
ATOM 548 N N . THR A 1 70 ? 2.415 -2.210 -22.151 1.00 84.31 70 THR A N 1
ATOM 549 C CA . THR A 1 70 ? 3.132 -1.010 -21.679 1.00 84.31 70 THR A CA 1
ATOM 550 C C . THR A 1 70 ? 4.643 -1.144 -21.826 1.00 84.31 70 THR A C 1
ATOM 552 O O . THR A 1 70 ? 5.357 -0.143 -21.841 1.00 84.31 70 THR A O 1
ATOM 555 N N . ALA A 1 71 ? 5.166 -2.368 -21.929 1.00 68.94 71 ALA A N 1
ATOM 556 C CA . ALA A 1 71 ? 6.584 -2.595 -22.127 1.00 68.94 71 ALA A CA 1
ATOM 557 C C . ALA A 1 71 ? 6.986 -2.073 -23.503 1.00 68.94 71 ALA A C 1
ATOM 559 O O . ALA A 1 71 ? 6.948 -2.784 -24.509 1.00 68.94 71 ALA A O 1
ATOM 560 N N . THR A 1 72 ? 7.504 -0.850 -23.515 1.00 65.25 72 THR A N 1
ATOM 561 C CA . THR A 1 72 ? 8.403 -0.363 -24.550 1.00 65.25 72 THR A CA 1
ATOM 562 C C . THR A 1 72 ? 9.673 -1.202 -24.456 1.00 65.25 72 THR A C 1
ATOM 564 O O . THR A 1 72 ? 10.697 -0.787 -23.908 1.00 65.25 72 THR A O 1
ATOM 567 N N . ARG A 1 73 ? 9.629 -2.445 -24.957 1.00 67.94 73 ARG A N 1
ATOM 568 C CA . ARG A 1 73 ? 10.859 -3.144 -25.325 1.00 67.94 73 ARG A CA 1
ATOM 569 C C . ARG A 1 73 ? 11.594 -2.164 -26.206 1.00 67.94 73 ARG A C 1
ATOM 571 O O . ARG A 1 73 ? 10.992 -1.684 -27.161 1.00 67.94 73 ARG A O 1
ATOM 578 N N . ARG A 1 74 ? 12.828 -1.798 -25.840 1.00 62.31 74 ARG A N 1
ATOM 579 C CA . ARG A 1 74 ? 13.595 -0.820 -26.616 1.00 62.31 74 ARG A CA 1
ATOM 580 C C . ARG A 1 74 ? 13.502 -1.271 -28.077 1.00 62.31 74 ARG A C 1
ATOM 582 O O . ARG A 1 74 ? 14.046 -2.338 -28.368 1.00 62.31 74 ARG A O 1
ATOM 589 N N . PRO A 1 75 ? 12.822 -0.519 -28.968 1.00 61.31 75 PRO A N 1
ATOM 590 C CA . PRO A 1 75 ? 12.569 -0.972 -30.339 1.00 61.31 75 PRO A CA 1
ATOM 591 C C . PRO A 1 75 ? 13.873 -1.260 -31.099 1.00 61.31 75 PRO A C 1
ATOM 593 O O . PRO A 1 75 ? 13.886 -1.936 -32.120 1.00 61.31 75 PRO A O 1
ATOM 596 N N . HIS A 1 76 ? 14.992 -0.792 -30.539 1.00 62.59 76 HIS A N 1
ATOM 597 C CA . HIS A 1 76 ? 16.350 -0.972 -31.018 1.00 62.59 76 HIS A CA 1
ATOM 598 C C . HIS A 1 76 ? 17.281 -1.418 -29.885 1.00 62.59 76 HIS A C 1
ATOM 600 O O . HIS A 1 76 ? 18.312 -0.785 -29.638 1.00 62.59 76 HIS A O 1
ATOM 606 N N . GLN A 1 77 ? 16.927 -2.470 -29.138 1.00 70.31 77 GLN A N 1
ATOM 607 C CA . GLN A 1 77 ? 17.907 -3.120 -28.269 1.00 70.31 77 GLN A CA 1
ATOM 608 C C . GLN A 1 77 ? 19.029 -3.672 -29.156 1.00 70.31 77 GLN A C 1
ATOM 610 O O . GLN A 1 77 ? 18.913 -4.755 -29.722 1.00 70.31 77 GLN A O 1
ATOM 615 N N . LYS A 1 78 ? 20.086 -2.866 -29.316 1.00 69.00 78 LYS A N 1
ATOM 616 C CA . LYS A 1 78 ? 21.283 -3.205 -30.086 1.00 69.00 78 LYS A CA 1
ATOM 617 C C . LYS A 1 78 ? 21.809 -4.552 -29.603 1.00 69.00 78 LYS A C 1
ATOM 619 O O . LYS A 1 78 ? 21.692 -4.863 -28.412 1.00 69.00 78 LYS A O 1
ATOM 624 N N . GLU A 1 79 ? 22.386 -5.325 -30.519 1.00 75.44 79 GLU A N 1
ATOM 625 C CA . GLU A 1 79 ? 23.057 -6.574 -30.169 1.00 75.44 79 GLU A CA 1
ATOM 626 C C . GLU A 1 79 ? 23.959 -6.349 -28.955 1.00 75.44 79 GLU A C 1
ATOM 628 O O . GLU A 1 79 ? 24.652 -5.328 -28.839 1.00 75.44 79 GLU A O 1
ATOM 633 N N . ARG A 1 80 ? 23.886 -7.275 -27.991 1.00 75.69 80 ARG A N 1
ATOM 634 C CA . ARG A 1 80 ? 24.753 -7.208 -26.817 1.00 75.69 80 ARG A CA 1
ATOM 635 C C . ARG A 1 80 ? 26.185 -7.183 -27.333 1.00 75.69 80 ARG A C 1
ATOM 637 O O . ARG A 1 80 ? 26.573 -8.066 -28.088 1.00 75.69 80 ARG A O 1
ATOM 644 N N . LYS A 1 81 ? 26.962 -6.180 -26.916 1.00 80.12 81 LYS A N 1
ATOM 645 C CA . LYS A 1 81 ? 28.391 -6.131 -27.228 1.00 80.12 81 LYS A CA 1
ATOM 646 C C . LYS A 1 81 ? 29.005 -7.462 -26.799 1.00 80.12 81 LYS A C 1
ATOM 648 O O . LYS A 1 81 ? 28.821 -7.858 -25.645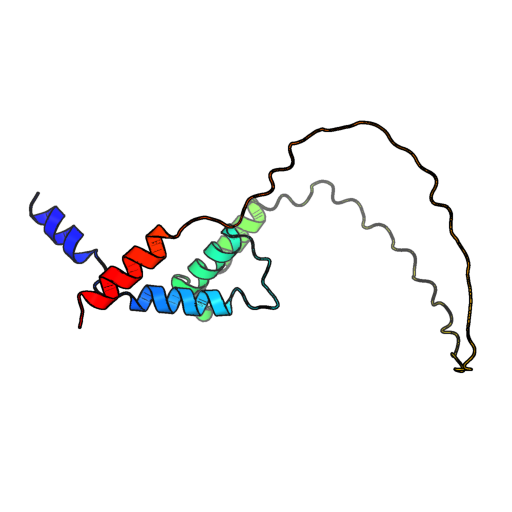 1.00 80.12 81 LYS A O 1
ATOM 653 N N . THR A 1 82 ? 29.715 -8.131 -27.704 1.00 81.12 82 THR A N 1
ATOM 654 C CA . THR A 1 82 ? 30.530 -9.291 -27.349 1.00 81.12 82 THR A CA 1
ATOM 655 C C . THR A 1 82 ? 31.512 -8.829 -26.285 1.00 81.12 82 THR A C 1
ATOM 657 O O . THR A 1 82 ? 32.403 -8.020 -26.555 1.00 81.12 82 THR A O 1
ATOM 660 N N . TYR A 1 83 ? 31.296 -9.268 -25.047 1.00 81.06 83 TYR A N 1
ATOM 661 C CA . TYR A 1 83 ? 32.244 -8.998 -23.980 1.00 81.06 83 TYR A CA 1
ATOM 662 C C . TYR A 1 83 ? 33.559 -9.658 -24.374 1.00 81.06 83 TYR A C 1
ATOM 664 O O . TYR A 1 83 ? 33.562 -10.818 -24.794 1.00 81.06 83 TYR A O 1
ATOM 672 N N . ARG A 1 84 ? 34.673 -8.927 -24.256 1.00 80.19 84 ARG A N 1
ATOM 673 C CA . ARG A 1 84 ? 35.982 -9.563 -24.401 1.00 80.19 84 ARG A CA 1
ATOM 674 C C . ARG A 1 84 ? 36.047 -10.702 -23.381 1.00 80.19 84 ARG A C 1
ATOM 676 O O . ARG A 1 84 ? 35.682 -10.462 -22.222 1.00 80.19 84 ARG A O 1
ATOM 683 N N . PRO A 1 85 ? 36.455 -11.921 -23.780 1.00 78.12 85 PRO A N 1
ATOM 684 C CA . PRO A 1 85 ? 36.730 -12.955 -22.801 1.00 78.12 85 PRO A CA 1
ATOM 685 C C . PRO A 1 85 ? 37.727 -12.357 -21.815 1.00 78.12 85 PRO A C 1
ATOM 687 O O . PRO A 1 85 ? 38.709 -11.733 -22.217 1.00 78.12 85 PRO A O 1
ATOM 690 N N . ARG A 1 86 ? 37.418 -12.448 -20.520 1.00 75.50 86 ARG A N 1
ATOM 691 C CA . ARG A 1 86 ? 38.373 -12.043 -19.498 1.00 75.50 86 ARG A CA 1
ATOM 692 C C . ARG A 1 86 ? 39.540 -12.997 -19.662 1.00 75.50 86 ARG A C 1
ATOM 694 O O . ARG A 1 86 ? 39.393 -14.170 -19.321 1.00 75.50 86 ARG A O 1
ATOM 701 N N . ASP A 1 87 ? 40.639 -12.513 -20.234 1.00 74.12 87 ASP A N 1
ATOM 702 C CA . ASP A 1 87 ? 41.874 -13.277 -20.277 1.00 74.12 87 ASP A CA 1
ATOM 703 C C . ASP A 1 87 ? 42.108 -13.773 -18.859 1.00 74.12 87 ASP A C 1
ATOM 705 O O . ASP A 1 87 ? 42.086 -12.994 -17.897 1.00 74.12 87 ASP A O 1
ATOM 709 N N . ALA A 1 88 ? 42.191 -15.093 -18.715 1.00 68.88 88 ALA A N 1
ATOM 710 C CA . ALA A 1 88 ? 42.506 -15.704 -17.446 1.00 68.88 88 ALA A CA 1
ATOM 711 C C . ALA A 1 88 ? 43.919 -15.239 -17.106 1.00 68.88 88 ALA A C 1
ATOM 713 O O . ALA A 1 88 ? 44.900 -15.852 -17.527 1.00 68.88 88 ALA A O 1
ATOM 714 N N . VAL A 1 89 ? 44.023 -14.114 -16.391 1.00 65.56 89 VAL A N 1
ATOM 715 C CA . VAL A 1 89 ? 45.266 -13.681 -15.770 1.00 65.56 89 VAL A CA 1
ATOM 716 C C . VAL A 1 89 ? 45.709 -14.893 -14.977 1.00 65.56 89 VAL A C 1
ATOM 718 O O . VAL A 1 89 ? 45.013 -15.318 -14.048 1.00 65.56 89 VAL A O 1
ATOM 721 N N . LYS A 1 90 ? 46.805 -15.519 -15.423 1.00 64.19 90 LYS A N 1
ATOM 722 C CA . LYS A 1 90 ? 47.440 -16.622 -14.710 1.00 64.19 90 LYS A CA 1
ATOM 723 C C . LYS A 1 90 ? 47.603 -16.116 -13.289 1.00 64.19 90 LYS A C 1
ATOM 725 O O . LYS A 1 90 ? 48.364 -15.178 -13.073 1.00 64.19 90 LYS A O 1
ATOM 730 N N . ARG A 1 91 ? 46.820 -16.660 -12.353 1.00 62.97 91 ARG A N 1
ATOM 731 C CA . ARG A 1 91 ? 46.916 -16.286 -10.945 1.00 62.97 91 ARG A CA 1
ATOM 732 C C . ARG A 1 91 ? 48.367 -16.526 -10.561 1.00 62.97 91 ARG A C 1
ATOM 734 O O . ARG A 1 91 ? 48.801 -17.678 -10.528 1.00 62.97 91 ARG A O 1
ATOM 741 N N . HIS A 1 92 ? 49.124 -15.451 -10.377 1.00 60.34 92 HIS A N 1
ATOM 742 C CA . HIS A 1 92 ? 50.472 -15.566 -9.862 1.00 60.34 92 HIS A CA 1
ATOM 743 C C . HIS A 1 92 ? 50.311 -16.180 -8.474 1.00 60.34 92 HIS A C 1
ATOM 745 O O . HIS A 1 92 ? 49.521 -15.685 -7.667 1.00 60.34 92 HIS A O 1
ATOM 751 N N . LYS A 1 93 ? 50.946 -17.329 -8.234 1.00 60.38 93 LYS A N 1
ATOM 752 C CA . LYS A 1 93 ? 50.972 -17.916 -6.897 1.00 60.38 93 LYS A CA 1
ATOM 753 C C . LYS A 1 93 ? 51.776 -16.943 -6.047 1.00 60.38 93 LYS A C 1
ATOM 755 O O . LYS A 1 93 ? 52.988 -16.870 -6.203 1.00 60.38 93 LYS A O 1
ATOM 760 N N . VAL A 1 94 ? 51.089 -16.146 -5.236 1.00 52.28 94 VAL A N 1
ATOM 761 C CA . VAL A 1 94 ? 51.733 -15.230 -4.298 1.00 52.28 94 VAL A CA 1
ATOM 762 C C . VAL A 1 94 ? 52.446 -16.099 -3.265 1.00 52.28 94 VAL A C 1
ATOM 764 O O . VAL A 1 94 ? 51.797 -16.744 -2.443 1.00 52.28 94 VAL A O 1
ATOM 767 N N . LEU A 1 95 ? 53.774 -16.172 -3.357 1.00 57.41 95 LEU A N 1
ATOM 768 C CA . LEU A 1 95 ? 54.605 -16.436 -2.192 1.00 57.41 95 LEU A CA 1
ATOM 769 C C . LEU A 1 95 ? 54.688 -15.101 -1.462 1.00 57.41 95 LEU A C 1
ATOM 771 O O . LEU A 1 95 ? 55.169 -14.120 -2.021 1.00 57.41 95 LEU A O 1
ATOM 775 N N . ILE A 1 96 ? 54.097 -15.059 -0.273 1.00 52.66 96 ILE A N 1
ATOM 776 C CA . ILE A 1 96 ? 54.176 -13.907 0.616 1.00 52.66 96 ILE A CA 1
ATOM 777 C C . ILE A 1 96 ? 55.622 -13.863 1.102 1.00 52.66 96 ILE A C 1
ATOM 779 O O . ILE A 1 96 ? 56.034 -14.758 1.838 1.00 52.66 96 ILE A O 1
ATOM 783 N N . ASP A 1 97 ? 56.371 -12.862 0.654 1.00 47.38 97 ASP A N 1
ATOM 784 C CA . ASP A 1 97 ? 57.593 -12.431 1.319 1.00 47.38 97 ASP A CA 1
ATOM 785 C C . ASP A 1 97 ? 57.439 -10.953 1.677 1.00 47.38 97 ASP A C 1
ATOM 787 O O . ASP A 1 97 ? 56.928 -10.150 0.893 1.00 47.38 97 ASP A O 1
ATOM 791 N N . ASP A 1 98 ? 57.769 -10.661 2.923 1.00 52.12 98 ASP A N 1
ATOM 792 C CA . ASP A 1 98 ? 57.411 -9.468 3.676 1.00 52.12 98 ASP A CA 1
ATOM 793 C C . ASP A 1 98 ? 58.565 -8.461 3.570 1.00 52.12 98 ASP A C 1
ATOM 795 O O . ASP A 1 98 ? 59.629 -8.673 4.150 1.00 52.12 98 ASP A O 1
ATOM 799 N N . SER A 1 99 ? 58.411 -7.385 2.790 1.00 45.62 99 SER A N 1
ATOM 800 C CA . SER A 1 99 ? 59.343 -6.248 2.838 1.00 45.62 99 SER A CA 1
ATOM 801 C C . SER A 1 99 ? 58.775 -4.984 2.183 1.00 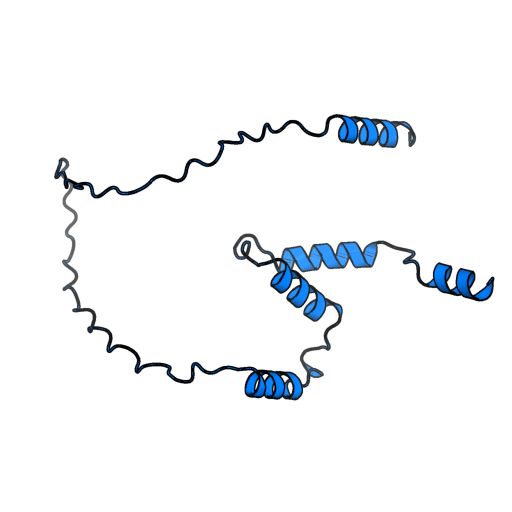45.62 99 SER A C 1
ATOM 803 O O . SER A 1 99 ? 58.083 -5.050 1.170 1.00 45.62 99 SER A O 1
ATOM 805 N N . SER A 1 100 ? 59.039 -3.838 2.812 1.00 52.81 100 SER A N 1
ATOM 806 C CA . SER A 1 100 ? 58.310 -2.569 2.714 1.00 52.81 100 SER A CA 1
ATOM 807 C C . SER A 1 100 ? 58.783 -1.592 1.625 1.00 52.81 100 SER A C 1
ATOM 809 O O . SER A 1 100 ? 59.934 -1.665 1.212 1.00 52.81 100 SER A O 1
ATOM 811 N N . THR A 1 101 ? 57.922 -0.581 1.362 1.00 45.88 101 THR A N 1
ATOM 812 C CA . THR A 1 101 ? 58.193 0.820 0.897 1.00 45.88 101 THR A CA 1
ATOM 813 C C . THR A 1 101 ? 58.890 0.992 -0.467 1.00 45.88 101 THR A C 1
ATOM 815 O O . THR A 1 101 ? 59.844 0.289 -0.744 1.00 45.88 101 THR A O 1
ATOM 818 N N . ASP A 1 102 ? 58.554 1.911 -1.375 1.00 42.44 102 ASP A N 1
ATOM 819 C CA . ASP A 1 102 ? 57.715 3.115 -1.433 1.00 42.44 102 ASP A CA 1
ATOM 820 C C . ASP A 1 102 ? 57.438 3.526 -2.912 1.00 42.44 102 ASP A C 1
ATOM 822 O O . ASP A 1 102 ? 57.961 2.942 -3.855 1.00 42.44 102 ASP A O 1
ATOM 826 N N . ASP A 1 103 ? 56.544 4.508 -3.058 1.00 44.53 103 ASP A N 1
ATOM 827 C CA . ASP A 1 103 ? 56.298 5.467 -4.150 1.00 44.53 103 ASP A CA 1
ATOM 828 C C . ASP A 1 103 ? 56.293 5.079 -5.645 1.00 44.53 103 ASP A C 1
ATOM 830 O O . ASP A 1 103 ? 57.295 4.751 -6.278 1.00 44.53 103 ASP A O 1
ATOM 834 N N . SER A 1 104 ? 55.146 5.345 -6.283 1.00 45.62 104 SER A N 1
ATOM 835 C CA . SER A 1 104 ? 55.081 5.773 -7.687 1.00 45.62 104 SER A CA 1
ATOM 836 C C . SER A 1 104 ? 53.825 6.614 -7.930 1.00 45.62 104 SER A C 1
ATOM 838 O O . SER A 1 104 ? 52.717 6.108 -8.114 1.00 45.62 104 SER A O 1
ATOM 840 N N . THR A 1 105 ? 54.052 7.925 -7.911 1.00 47.78 105 THR A N 1
ATOM 841 C CA . THR A 1 105 ? 53.203 9.023 -8.383 1.00 47.78 105 THR A CA 1
ATOM 842 C C . THR A 1 105 ? 52.618 8.749 -9.770 1.00 47.78 105 THR A C 1
ATOM 844 O O . THR A 1 105 ? 53.336 8.353 -10.685 1.00 47.78 105 THR A O 1
ATOM 847 N N . SER A 1 106 ? 51.325 9.032 -9.954 1.00 51.44 106 SER A N 1
ATOM 848 C CA . SER A 1 106 ? 50.760 9.278 -11.285 1.00 51.44 106 SER A CA 1
ATOM 849 C C . SER A 1 106 ? 50.153 10.676 -11.310 1.00 51.44 106 SER A C 1
ATOM 851 O O . SER A 1 106 ? 49.303 11.019 -10.490 1.00 51.44 106 SER A O 1
ATOM 853 N N . GLU A 1 107 ? 50.686 11.488 -12.218 1.00 39.22 107 GLU A N 1
ATOM 854 C CA . GLU A 1 107 ? 50.240 12.835 -12.548 1.00 39.22 107 GLU A CA 1
ATOM 855 C C . GLU A 1 107 ? 48.843 12.762 -13.183 1.00 39.22 107 GLU A C 1
ATOM 857 O O . GLU A 1 107 ? 48.641 12.076 -14.186 1.00 39.22 107 GLU A O 1
ATOM 862 N N . TYR A 1 108 ? 47.875 13.459 -12.589 1.00 42.53 108 TYR A N 1
ATOM 863 C CA . TYR A 1 108 ? 46.602 13.770 -13.233 1.00 42.53 108 TYR A CA 1
ATOM 864 C C . TYR A 1 108 ? 46.720 15.189 -13.781 1.00 42.53 108 TYR A C 1
ATOM 866 O O . TYR A 1 108 ? 46.762 16.142 -13.006 1.00 42.53 108 TYR A O 1
ATOM 874 N N . ASP A 1 109 ? 46.838 15.297 -15.103 1.00 45.06 109 ASP A N 1
ATOM 875 C CA . ASP A 1 109 ? 46.799 16.570 -15.819 1.00 45.06 109 ASP A CA 1
ATOM 876 C C . ASP A 1 109 ? 45.353 16.969 -16.135 1.00 45.06 109 ASP A C 1
ATOM 878 O O . ASP A 1 109 ? 44.482 16.132 -16.399 1.00 45.06 109 ASP A O 1
ATOM 882 N N . ASP A 1 110 ? 45.147 18.272 -16.029 1.00 39.81 110 ASP A N 1
ATOM 883 C CA . ASP A 1 110 ? 43.912 19.015 -15.853 1.00 39.81 110 ASP A CA 1
ATOM 884 C C . ASP A 1 110 ? 43.268 19.392 -17.197 1.00 39.81 110 ASP A C 1
ATOM 886 O O . ASP A 1 110 ? 43.916 19.524 -18.235 1.00 39.81 110 ASP A O 1
ATOM 890 N N . GLY A 1 111 ? 41.954 19.578 -17.172 1.00 37.03 111 GLY A N 1
ATOM 891 C CA . GLY A 1 111 ? 41.145 19.918 -18.337 1.00 37.03 111 GLY A CA 1
ATOM 892 C C . GLY A 1 111 ? 39.822 20.531 -17.908 1.00 37.03 111 GLY A C 1
ATOM 893 O O . GLY A 1 111 ? 38.760 19.968 -18.171 1.00 37.03 111 GLY A O 1
ATOM 894 N N . ALA A 1 112 ? 39.910 21.654 -17.198 1.00 43.06 112 ALA A N 1
ATOM 895 C CA . ALA A 1 112 ? 38.795 22.498 -16.801 1.00 43.06 112 ALA A CA 1
ATOM 896 C C . ALA A 1 112 ? 38.070 23.115 -18.011 1.00 43.06 112 ALA A C 1
ATOM 898 O O . ALA A 1 112 ? 38.715 23.696 -18.882 1.00 43.06 112 ALA A O 1
ATOM 899 N N . ASP A 1 113 ? 36.731 23.101 -17.997 1.00 35.31 113 ASP A N 1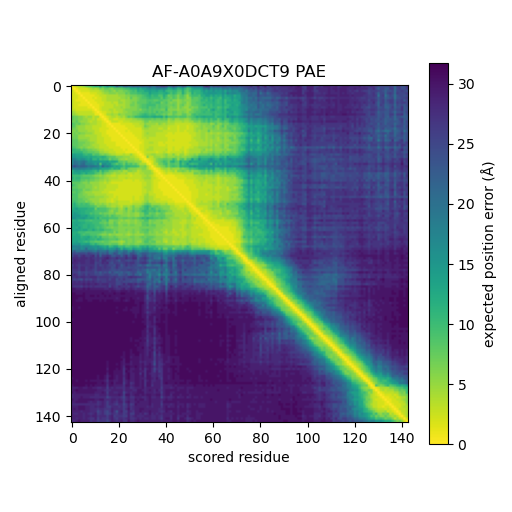
ATOM 900 C CA . ASP A 1 113 ? 35.985 24.303 -18.374 1.00 35.31 113 ASP A CA 1
ATOM 901 C C . ASP A 1 113 ? 34.597 24.389 -17.705 1.00 35.31 113 ASP A C 1
ATOM 903 O O . ASP A 1 113 ? 33.794 23.456 -17.736 1.00 35.31 113 ASP A O 1
ATOM 907 N N . SER A 1 114 ? 34.363 25.593 -17.184 1.00 41.25 114 SER A N 1
ATOM 908 C CA . SER A 1 114 ? 33.105 26.303 -16.948 1.00 41.25 114 SER A CA 1
ATOM 909 C C . SER A 1 114 ? 32.253 26.032 -15.694 1.00 41.25 114 SER A C 1
ATOM 911 O O . SER A 1 114 ? 31.573 25.024 -15.521 1.00 41.25 114 SER A O 1
ATOM 913 N N . ALA A 1 115 ? 32.295 27.076 -14.861 1.00 46.00 115 ALA A N 1
ATOM 914 C CA . ALA A 1 115 ? 31.602 27.372 -13.620 1.00 46.00 115 ALA A CA 1
ATOM 915 C C . ALA A 1 115 ? 30.069 27.244 -13.654 1.00 46.00 115 ALA A C 1
ATOM 917 O O . ALA A 1 115 ? 29.414 27.736 -14.572 1.00 46.00 115 ALA A O 1
ATOM 918 N N . ASP A 1 116 ? 29.517 26.723 -12.556 1.00 36.62 116 ASP A N 1
ATOM 919 C CA . ASP A 1 116 ? 28.186 27.082 -12.065 1.00 36.62 116 ASP A CA 1
ATOM 920 C C . ASP A 1 116 ? 28.302 27.376 -10.561 1.00 36.62 116 ASP A C 1
ATOM 922 O O . ASP A 1 116 ? 28.659 26.512 -9.757 1.00 36.62 116 ASP A O 1
ATOM 926 N N . ASP A 1 117 ? 28.112 28.649 -10.222 1.00 44.81 117 ASP A N 1
ATOM 927 C CA . ASP A 1 117 ? 28.165 29.214 -8.875 1.00 44.81 117 ASP A CA 1
ATOM 928 C C . ASP A 1 117 ? 26.765 29.091 -8.256 1.00 44.81 117 ASP A C 1
ATOM 930 O O . ASP A 1 117 ? 25.842 29.828 -8.606 1.00 44.81 117 ASP A O 1
ATOM 934 N N . GLY A 1 118 ? 26.590 28.106 -7.371 1.00 39.62 118 GLY A N 1
ATOM 935 C CA . GLY A 1 118 ? 25.354 27.857 -6.626 1.00 39.62 118 GLY A CA 1
ATOM 936 C C . GLY A 1 118 ? 25.599 27.975 -5.117 1.00 39.62 118 GLY A C 1
ATOM 937 O O . GLY A 1 118 ? 26.604 27.459 -4.623 1.00 39.62 118 GLY A O 1
ATOM 938 N N . PRO A 1 119 ? 24.714 28.642 -4.352 1.00 37.25 119 PRO A N 1
ATOM 939 C CA . PRO A 1 119 ? 25.032 29.103 -3.010 1.00 37.25 119 PRO A CA 1
ATOM 940 C C . PRO A 1 119 ? 25.149 27.951 -2.008 1.00 37.25 119 PRO A C 1
ATOM 942 O O . PRO A 1 119 ? 24.252 27.121 -1.852 1.00 37.25 119 PRO A O 1
ATOM 945 N N . ASN A 1 120 ? 26.257 27.978 -1.271 1.00 42.47 120 ASN A N 1
ATOM 946 C CA . ASN A 1 120 ? 26.506 27.198 -0.069 1.00 42.47 120 ASN A CA 1
ATOM 947 C C . ASN A 1 120 ? 25.497 27.581 1.029 1.00 42.47 120 ASN A C 1
ATOM 949 O O . ASN A 1 120 ? 25.696 28.555 1.756 1.00 42.47 120 ASN A O 1
ATOM 953 N N . VAL A 1 121 ? 24.406 26.824 1.151 1.00 40.06 121 VAL A N 1
ATOM 954 C CA . VAL A 1 121 ? 23.520 26.903 2.317 1.00 40.06 121 VAL A CA 1
ATOM 955 C C . VAL A 1 121 ? 23.959 25.839 3.311 1.00 40.06 121 VAL A C 1
ATOM 957 O O . VAL A 1 121 ? 23.518 24.690 3.285 1.00 40.06 121 VAL A O 1
ATOM 960 N N . GLN A 1 122 ? 24.842 26.268 4.207 1.00 39.81 122 GLN A N 1
ATOM 961 C CA . GLN A 1 122 ? 25.081 25.636 5.494 1.00 39.81 122 GLN A CA 1
ATOM 962 C C . GLN A 1 122 ? 23.756 25.676 6.280 1.00 39.81 122 GLN A C 1
ATOM 964 O O . GLN A 1 122 ? 23.420 26.672 6.918 1.00 39.81 122 GLN A O 1
ATOM 969 N N . GLY A 1 123 ? 22.948 24.622 6.154 1.00 36.41 123 GLY A N 1
ATOM 970 C CA . GLY A 1 123 ? 21.700 24.458 6.894 1.00 36.41 123 GLY A CA 1
ATOM 971 C C . GLY A 1 123 ? 21.993 24.078 8.339 1.00 36.41 123 GLY A C 1
ATOM 972 O O . GLY A 1 123 ? 22.129 22.901 8.660 1.00 36.41 123 GLY A O 1
ATOM 973 N N . ASP A 1 124 ? 22.135 25.103 9.167 1.00 35.59 124 ASP A N 1
ATOM 974 C CA . ASP A 1 124 ? 22.189 25.071 10.623 1.00 35.59 124 ASP A CA 1
ATOM 975 C C . ASP A 1 124 ? 21.086 24.163 11.203 1.00 35.59 124 ASP A C 1
ATOM 977 O O . ASP A 1 124 ? 19.900 24.305 10.896 1.00 35.59 124 ASP A O 1
ATOM 981 N N . GLY A 1 125 ? 21.493 23.194 12.024 1.00 47.72 125 GLY A N 1
ATOM 982 C CA . GLY A 1 125 ? 20.641 22.185 12.655 1.00 47.72 125 GLY A CA 1
ATOM 983 C C . GLY A 1 125 ? 19.845 22.724 13.840 1.00 47.72 125 GLY A C 1
ATOM 984 O O . GLY A 1 125 ? 19.818 22.091 14.892 1.00 47.72 125 GLY A O 1
ATOM 985 N N . THR A 1 126 ? 19.193 23.874 13.679 1.00 51.12 126 THR A N 1
ATOM 986 C CA . THR A 1 126 ? 18.494 24.556 14.7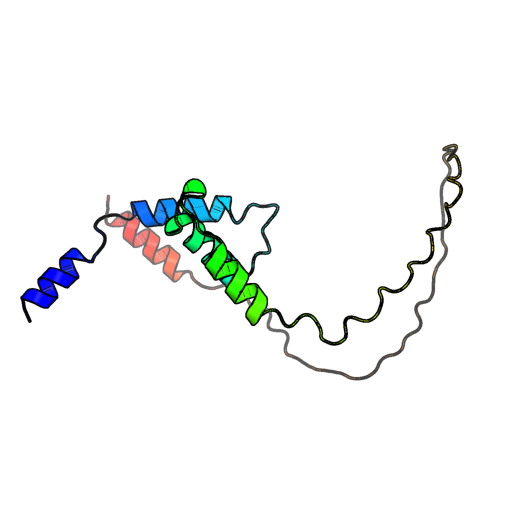73 1.00 51.12 126 THR A CA 1
ATOM 987 C C . THR A 1 126 ? 17.061 24.907 14.386 1.00 51.12 126 THR A C 1
ATOM 989 O O . THR A 1 126 ? 16.725 26.065 14.188 1.00 51.12 126 THR A O 1
ATOM 992 N N . LEU A 1 127 ? 16.199 23.893 14.303 1.00 44.97 127 LEU A N 1
ATOM 993 C CA . LEU A 1 127 ? 14.739 23.982 14.429 1.00 44.97 127 LEU A CA 1
ATOM 994 C C . LEU A 1 127 ? 14.340 22.625 15.052 1.00 44.97 127 LEU A C 1
ATOM 996 O O . LEU A 1 127 ? 14.653 21.592 14.476 1.00 44.97 127 LEU A O 1
ATOM 1000 N N . ILE A 1 128 ? 13.695 22.484 16.212 1.00 56.38 128 ILE A N 1
ATOM 1001 C CA . ILE A 1 128 ? 12.584 23.261 16.762 1.00 56.38 128 ILE A CA 1
ATOM 1002 C C . ILE A 1 128 ? 12.599 23.087 18.306 1.00 56.38 128 ILE A C 1
ATOM 1004 O O . ILE A 1 128 ? 12.148 22.055 18.804 1.00 56.38 128 ILE A O 1
ATOM 1008 N N . PRO A 1 129 ? 13.070 24.075 19.090 1.00 59.38 129 PRO A N 1
ATOM 1009 C CA . PRO A 1 129 ? 12.976 24.057 20.562 1.00 59.38 129 PRO A CA 1
ATOM 1010 C C . PRO A 1 129 ? 11.522 24.060 21.069 1.00 59.38 129 PRO A C 1
ATOM 1012 O O . PRO A 1 129 ? 11.216 23.586 22.158 1.00 59.38 129 PRO A O 1
ATOM 1015 N N . GLU A 1 130 ? 10.608 24.571 20.243 1.00 55.88 130 GLU A N 1
ATOM 1016 C CA . GLU A 1 130 ? 9.189 24.749 20.557 1.00 55.88 130 GLU A CA 1
ATOM 1017 C C . GLU A 1 130 ? 8.410 23.418 20.632 1.00 55.88 130 GLU A C 1
ATOM 1019 O O . GLU A 1 130 ? 7.432 23.307 21.370 1.00 55.88 130 GLU A O 1
ATOM 1024 N N . LEU A 1 131 ? 8.875 22.377 19.925 1.00 56.81 131 LEU A N 1
ATOM 1025 C CA . LEU A 1 131 ? 8.287 21.032 19.953 1.00 56.81 131 LEU A CA 1
ATOM 1026 C C . LEU A 1 131 ? 8.628 20.301 21.253 1.00 56.81 131 LEU A C 1
ATOM 1028 O O . LEU A 1 131 ? 7.757 19.671 21.849 1.00 56.81 131 LEU A O 1
ATOM 1032 N N . GLU A 1 132 ? 9.862 20.449 21.736 1.00 65.69 132 GLU A N 1
ATOM 1033 C CA . GLU A 1 132 ? 10.289 19.853 23.004 1.00 65.69 132 GLU A CA 1
ATOM 1034 C C . GLU A 1 132 ? 9.561 20.498 24.198 1.00 65.69 132 GLU A C 1
ATOM 1036 O O 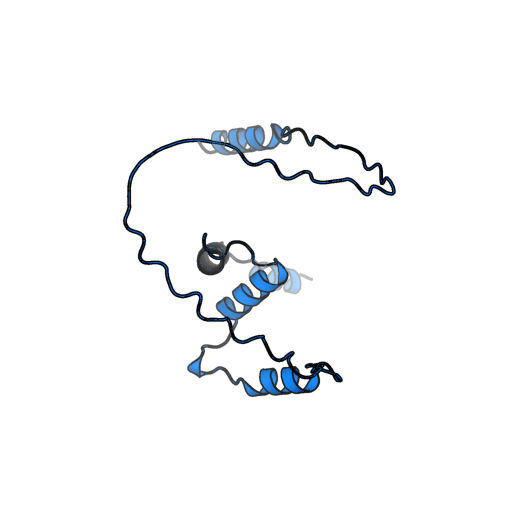. GLU A 1 132 ? 9.234 19.839 25.188 1.00 65.69 132 GLU A O 1
ATOM 1041 N N . GLU A 1 133 ? 9.247 21.793 24.101 1.00 70.19 133 GLU A N 1
ATOM 1042 C CA . GLU A 1 133 ? 8.488 22.501 25.131 1.00 70.19 133 GLU A CA 1
ATOM 1043 C C . GLU A 1 133 ? 6.995 22.118 25.140 1.00 70.19 133 GLU A C 1
ATOM 1045 O O . GLU A 1 133 ? 6.377 22.041 26.208 1.00 70.19 133 GLU A O 1
ATOM 1050 N N . LEU A 1 134 ? 6.423 21.801 23.975 1.00 64.81 134 LEU A N 1
ATOM 1051 C CA . LEU A 1 134 ? 5.069 21.248 23.855 1.00 64.81 134 LEU A CA 1
ATOM 1052 C C . LEU A 1 134 ? 4.976 19.818 24.399 1.00 64.81 134 LEU A C 1
ATOM 1054 O O . LEU A 1 134 ? 4.020 19.509 25.114 1.00 64.81 134 LEU A O 1
ATOM 1058 N N . GLU A 1 135 ? 5.977 18.971 24.147 1.00 69.69 135 GLU A N 1
ATOM 1059 C CA . GLU A 1 135 ? 6.043 17.620 24.721 1.00 69.69 135 GLU A CA 1
ATOM 1060 C C . GLU A 1 135 ? 6.155 17.661 26.251 1.00 69.69 135 GLU A C 1
ATOM 1062 O O . GLU A 1 135 ? 5.419 16.958 26.948 1.00 69.69 135 GLU A O 1
ATOM 1067 N N . LYS A 1 136 ? 6.989 18.554 26.802 1.00 72.12 136 LYS A N 1
ATOM 1068 C CA . LYS A 1 136 ? 7.104 18.738 28.261 1.00 72.12 136 LYS A CA 1
ATOM 1069 C C . LYS A 1 136 ? 5.797 19.233 28.887 1.00 72.12 136 LYS A C 1
ATOM 1071 O O . LYS A 1 136 ? 5.414 18.737 29.947 1.00 72.12 136 LYS A O 1
ATOM 1076 N N . LYS A 1 137 ? 5.073 20.152 28.233 1.00 71.31 137 LYS A N 1
ATOM 1077 C CA . LYS A 1 137 ? 3.750 20.625 28.696 1.00 71.31 137 LYS A CA 1
ATOM 1078 C C . LYS A 1 137 ? 2.658 19.558 28.594 1.00 71.31 137 LYS A C 1
ATOM 1080 O O . LYS A 1 137 ? 1.731 19.575 29.403 1.00 71.31 137 LYS A O 1
ATOM 1085 N N . LEU A 1 138 ? 2.752 18.634 27.638 1.00 71.19 138 LEU A N 1
ATOM 1086 C CA . LEU A 1 138 ? 1.813 17.516 27.517 1.00 71.19 138 LEU A CA 1
ATOM 1087 C C . LEU A 1 138 ? 2.023 16.490 28.641 1.00 71.19 138 LEU A C 1
ATOM 1089 O O . LEU A 1 138 ? 1.054 16.032 29.240 1.00 71.19 138 LEU A O 1
ATOM 1093 N N . ILE A 1 139 ? 3.283 16.184 28.966 1.00 72.56 139 ILE A N 1
ATOM 1094 C CA . ILE A 1 139 ? 3.646 15.212 30.009 1.00 72.56 139 ILE A CA 1
ATOM 1095 C C . ILE A 1 139 ? 3.276 15.727 31.412 1.00 72.56 139 ILE A C 1
ATOM 1097 O O . ILE A 1 139 ? 2.799 14.957 32.241 1.00 72.56 139 ILE A O 1
ATOM 1101 N N . LEU A 1 140 ? 3.429 17.029 31.675 1.00 66.19 140 LEU A N 1
ATOM 1102 C CA . LEU A 1 140 ? 3.112 17.634 32.978 1.00 66.19 140 LEU A CA 1
ATOM 1103 C C . LEU A 1 140 ? 1.612 17.808 33.257 1.00 66.19 140 LEU A C 1
ATOM 1105 O O . LEU A 1 140 ? 1.237 17.950 34.412 1.00 66.19 140 LEU A O 1
ATOM 1109 N N . ASN A 1 141 ? 0.756 17.788 32.234 1.00 62.31 141 ASN A N 1
ATOM 1110 C CA . ASN A 1 141 ? -0.701 17.874 32.409 1.00 62.31 141 ASN A CA 1
ATOM 1111 C C . ASN A 1 141 ? -1.373 16.505 32.632 1.00 62.31 141 ASN A C 1
ATOM 1113 O O . ASN A 1 141 ? -2.597 16.440 32.729 1.00 62.31 141 ASN A O 1
ATOM 1117 N N . TYR A 1 142 ? -0.593 15.420 32.680 1.00 52.06 142 TYR A N 1
ATOM 1118 C CA . TYR A 1 142 ? -1.088 14.046 32.823 1.00 52.06 142 TYR A CA 1
ATOM 1119 C C . TYR A 1 142 ? -0.540 13.304 34.059 1.00 52.06 142 TYR A C 1
ATOM 1121 O O . TYR A 1 142 ? -0.708 12.087 34.162 1.00 52.06 142 TYR A O 1
ATOM 1129 N N . VAL A 1 143 ? 0.072 14.032 35.002 1.00 53.41 143 VAL A N 1
ATOM 1130 C CA . VAL A 1 143 ? 0.404 13.582 36.370 1.00 53.41 143 VAL A CA 1
ATOM 1131 C C . VAL A 1 143 ? -0.359 14.449 37.359 1.00 53.41 143 VAL A C 1
ATOM 1133 O O . VAL A 1 143 ? -0.967 13.871 38.286 1.00 53.41 143 VAL A O 1
#

InterPro domains:
  IPR008906 HAT, C-terminal dimerisation domain [PF05699] (6-49)
  IPR012337 Ribonuclease H-like superfamily [SSF53098] (8-50)

Secondary structure (DSSP, 8-state):
-HHHHHHHHHHS-S-THHHHHHHHHHHHHS-GGG----HHHHHHHHHHHHHSPPGGG---HHHHHHHHHH----TT------PPP---------------------------------------S---HHHHHHHHHHHHTT-

pLDDT: mean 72.8, std 19.44, range [35.31, 94.81]